Protein AF-A0A2T1KT74-F1 (afdb_monomer_lite)

pLDDT: mean 81.28, std 14.06, range [39.91, 96.44]

Structure (mmCIF, N/CA/C/O backbone):
data_AF-A0A2T1KT74-F1
#
_entry.id   AF-A0A2T1KT74-F1
#
loop_
_atom_site.group_PDB
_atom_site.id
_atom_site.type_symbol
_atom_site.label_atom_id
_atom_site.label_alt_id
_atom_site.label_comp_id
_atom_site.label_asym_id
_atom_site.label_entity_id
_atom_site.label_seq_id
_atom_site.pdbx_PDB_ins_code
_atom_site.Cartn_x
_atom_site.Cartn_y
_atom_site.Cartn_z
_atom_site.occupancy
_atom_site.B_iso_or_equiv
_atom_site.auth_seq_id
_atom_site.auth_comp_id
_atom_site.auth_asym_id
_atom_site.auth_atom_id
_atom_site.pdbx_PDB_model_num
ATOM 1 N N . MET A 1 1 ? -2.977 2.319 3.341 1.00 72.25 1 MET A N 1
ATOM 2 C CA . MET A 1 1 ? -2.800 3.580 4.103 1.00 72.25 1 MET A CA 1
ATOM 3 C C . MET A 1 1 ? -2.297 3.377 5.532 1.00 72.25 1 MET A C 1
ATOM 5 O O . MET A 1 1 ? -1.419 4.128 5.933 1.00 72.25 1 MET A O 1
ATOM 9 N N . ALA A 1 2 ? -2.767 2.374 6.285 1.00 82.38 2 ALA A N 1
ATOM 10 C CA . ALA A 1 2 ? -2.319 2.137 7.669 1.00 82.38 2 ALA A CA 1
ATOM 11 C C . ALA A 1 2 ? -0.784 2.046 7.821 1.00 82.38 2 ALA A C 1
ATOM 13 O O . ALA A 1 2 ? -0.208 2.765 8.628 1.00 82.38 2 ALA A O 1
ATOM 14 N N . MET A 1 3 ? -0.119 1.266 6.961 1.00 86.38 3 MET A N 1
ATOM 15 C CA . MET A 1 3 ? 1.347 1.143 6.896 1.00 86.38 3 MET A CA 1
ATOM 16 C C . MET A 1 3 ? 2.082 2.495 6.884 1.00 86.38 3 MET A C 1
ATOM 18 O O . MET A 1 3 ? 3.030 2.714 7.633 1.00 86.38 3 MET A O 1
ATOM 22 N N . TYR A 1 4 ? 1.618 3.426 6.045 1.00 87.19 4 TYR A N 1
ATOM 23 C CA . TYR A 1 4 ? 2.212 4.754 5.914 1.00 87.19 4 TYR A CA 1
ATOM 24 C C . TYR A 1 4 ? 2.067 5.565 7.207 1.00 87.19 4 TYR A C 1
ATOM 26 O O . TYR A 1 4 ? 3.032 6.174 7.665 1.00 87.19 4 TYR A O 1
ATOM 34 N N . LEU A 1 5 ? 0.883 5.534 7.827 1.00 86.56 5 LEU A N 1
ATOM 35 C CA . LEU A 1 5 ? 0.634 6.220 9.097 1.00 86.56 5 LEU A CA 1
ATOM 36 C C . LEU A 1 5 ? 1.490 5.645 10.228 1.00 86.56 5 LEU A C 1
ATOM 38 O O . LEU A 1 5 ? 2.047 6.414 11.007 1.00 86.56 5 LEU A O 1
ATOM 42 N N . ILE A 1 6 ? 1.669 4.321 10.276 1.00 87.88 6 ILE A N 1
ATOM 43 C CA . ILE A 1 6 ? 2.556 3.670 11.248 1.00 87.88 6 ILE A CA 1
ATOM 44 C C . ILE A 1 6 ? 3.985 4.206 11.099 1.00 87.88 6 ILE A C 1
ATOM 46 O O . ILE A 1 6 ? 4.605 4.597 12.084 1.00 87.88 6 ILE A O 1
ATOM 50 N N . PHE A 1 7 ? 4.497 4.299 9.871 1.00 87.19 7 PHE A N 1
ATOM 51 C CA . PHE A 1 7 ? 5.838 4.833 9.625 1.00 87.19 7 PHE A CA 1
ATOM 52 C C . PHE A 1 7 ? 5.983 6.329 9.904 1.00 87.19 7 PHE A C 1
ATOM 54 O O . PHE A 1 7 ? 7.079 6.762 10.271 1.00 87.19 7 PHE A O 1
ATOM 61 N N . ARG A 1 8 ? 4.903 7.104 9.751 1.00 84.31 8 ARG A N 1
ATOM 62 C CA . ARG A 1 8 ? 4.886 8.541 10.050 1.00 84.31 8 ARG A CA 1
ATOM 63 C C . ARG A 1 8 ? 4.852 8.822 11.555 1.00 84.31 8 ARG A C 1
ATOM 65 O O . ARG A 1 8 ? 5.471 9.783 11.992 1.00 84.31 8 ARG A O 1
ATOM 72 N N . ILE A 1 9 ? 4.116 8.019 12.323 1.00 85.38 9 ILE A N 1
ATOM 73 C CA . ILE A 1 9 ? 3.843 8.280 13.745 1.00 85.38 9 ILE A CA 1
ATOM 74 C C . ILE A 1 9 ? 4.878 7.606 14.654 1.00 85.38 9 ILE A C 1
ATOM 76 O O . ILE A 1 9 ? 5.236 8.173 15.683 1.00 85.38 9 ILE A O 1
ATOM 80 N N . PHE A 1 10 ? 5.381 6.422 14.285 1.00 85.81 10 PHE A N 1
ATOM 81 C CA . PHE A 1 10 ? 6.263 5.641 15.154 1.00 85.81 10 PHE A CA 1
ATOM 82 C C . PHE A 1 10 ? 7.749 5.707 14.747 1.00 85.81 10 PHE A C 1
ATOM 84 O O . PHE A 1 10 ? 8.086 5.563 13.558 1.00 85.81 10 PHE A O 1
ATOM 91 N N . PRO A 1 11 ? 8.660 5.858 15.734 1.00 85.69 11 PRO A N 1
ATOM 92 C CA . PRO A 1 11 ? 10.104 5.835 15.516 1.00 85.69 11 PRO A CA 1
ATOM 93 C C . PRO A 1 11 ? 10.583 4.446 15.082 1.00 85.69 11 PRO A C 1
ATOM 95 O O . PRO A 1 11 ? 9.903 3.438 15.288 1.00 85.69 11 PRO A O 1
ATOM 98 N N . ILE A 1 12 ? 11.763 4.386 14.456 1.00 85.81 12 ILE A N 1
ATOM 99 C CA . ILE A 1 12 ? 12.212 3.197 13.718 1.00 85.81 12 ILE A CA 1
ATOM 100 C C . ILE A 1 12 ? 12.329 1.933 14.573 1.00 85.81 12 ILE A C 1
ATOM 102 O O . ILE A 1 12 ? 11.918 0.860 14.134 1.00 85.81 12 ILE A O 1
ATOM 106 N N . ASN A 1 13 ? 12.767 2.091 15.819 1.00 89.31 13 ASN A N 1
ATOM 107 C CA . ASN A 1 13 ? 12.877 1.036 16.823 1.00 89.31 13 ASN A CA 1
ATOM 108 C C . ASN A 1 13 ? 11.528 0.398 17.208 1.00 89.31 13 ASN A C 1
ATOM 110 O O . ASN A 1 13 ? 11.500 -0.741 17.662 1.00 89.31 13 ASN A O 1
ATOM 114 N N . GLN A 1 14 ? 10.401 1.089 17.007 1.00 89.31 14 GLN A N 1
ATOM 115 C CA . GLN A 1 14 ? 9.069 0.584 17.363 1.00 89.31 14 GLN A CA 1
ATOM 116 C C . GLN A 1 14 ? 8.249 0.107 16.162 1.00 89.31 14 GLN A C 1
ATOM 118 O O . GLN A 1 14 ? 7.225 -0.558 16.343 1.00 89.31 14 GLN A O 1
ATOM 123 N N . ARG A 1 15 ? 8.694 0.398 14.934 1.00 90.38 15 ARG A N 1
ATOM 124 C CA . ARG A 1 15 ? 7.968 0.042 13.705 1.00 90.38 15 ARG A CA 1
ATOM 125 C C . ARG A 1 15 ? 7.744 -1.458 13.581 1.00 90.38 15 ARG A C 1
ATOM 127 O O . ARG A 1 15 ? 6.634 -1.855 13.256 1.00 90.38 15 ARG A O 1
ATOM 134 N N . GLY A 1 16 ? 8.750 -2.280 13.891 1.00 89.19 16 GLY A N 1
ATOM 135 C CA . GLY A 1 16 ? 8.631 -3.742 13.824 1.00 89.19 16 GLY A CA 1
ATOM 136 C C . GLY A 1 16 ? 7.507 -4.280 14.712 1.00 89.19 16 GLY A C 1
ATOM 137 O O . GLY A 1 16 ? 6.674 -5.055 14.253 1.00 89.19 16 GLY A O 1
ATOM 138 N N . ARG A 1 17 ? 7.406 -3.782 15.951 1.00 92.06 17 ARG A N 1
ATOM 139 C CA . ARG A 1 17 ? 6.335 -4.159 16.886 1.00 92.06 17 ARG A CA 1
ATOM 140 C C . ARG A 1 17 ? 4.953 -3.729 16.387 1.00 92.06 17 ARG A C 1
ATOM 142 O O . ARG A 1 17 ? 4.019 -4.521 16.419 1.00 92.06 17 ARG A O 1
ATOM 149 N N . MET A 1 18 ? 4.826 -2.496 15.894 1.00 92.06 18 MET A N 1
ATOM 150 C CA . MET A 1 18 ? 3.547 -1.979 15.385 1.00 92.06 18 MET A CA 1
ATO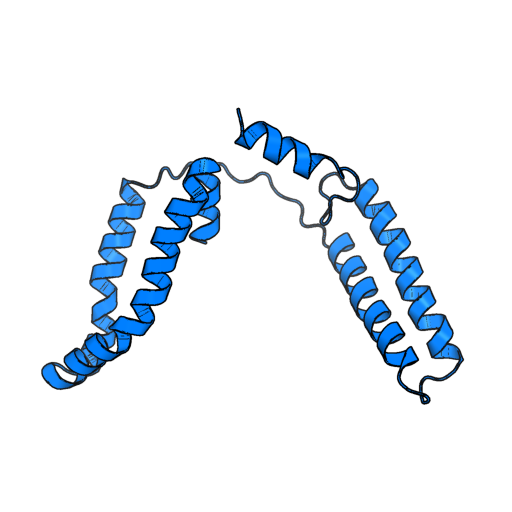M 151 C C . MET A 1 18 ? 3.100 -2.693 14.106 1.00 92.06 18 MET A C 1
ATOM 153 O O . MET A 1 18 ? 1.917 -2.979 13.935 1.00 92.06 18 MET A O 1
ATOM 157 N N . LEU A 1 19 ? 4.048 -3.033 13.232 1.00 92.69 19 LEU A N 1
ATOM 158 C CA . LEU A 1 19 ? 3.800 -3.869 12.061 1.00 92.69 19 LEU A CA 1
ATOM 159 C C . LEU A 1 19 ? 3.412 -5.293 12.448 1.00 92.69 19 LEU A C 1
ATOM 161 O O . LEU A 1 19 ? 2.554 -5.867 11.790 1.00 92.69 19 LEU A O 1
ATOM 165 N N . GLY A 1 20 ? 3.986 -5.833 13.525 1.00 92.62 20 GLY A N 1
ATOM 166 C CA . GLY A 1 20 ? 3.577 -7.110 14.104 1.00 92.62 20 GLY A CA 1
ATOM 167 C C . GLY A 1 20 ? 2.110 -7.100 14.534 1.00 92.62 20 GLY A C 1
ATOM 168 O O . GLY A 1 20 ? 1.347 -7.960 14.106 1.00 92.62 20 GLY A O 1
ATOM 169 N N . TYR A 1 21 ? 1.680 -6.086 15.293 1.00 93.12 21 TYR A N 1
ATOM 170 C CA . TYR A 1 21 ? 0.270 -5.944 15.683 1.00 93.12 21 TYR A CA 1
ATOM 171 C C . TYR A 1 21 ? -0.664 -5.749 14.485 1.00 93.12 21 TYR A C 1
ATOM 173 O O . TYR A 1 21 ? -1.730 -6.358 14.424 1.00 93.12 21 TYR A O 1
ATOM 181 N N . TYR A 1 22 ? -0.255 -4.938 13.508 1.00 92.69 22 TYR A N 1
ATOM 182 C CA . TYR A 1 22 ? -1.013 -4.762 12.271 1.00 92.69 22 TYR A CA 1
ATOM 183 C C . TYR A 1 22 ? -1.141 -6.080 11.492 1.00 92.69 22 TYR A C 1
ATOM 185 O O . TYR A 1 22 ? -2.240 -6.467 11.099 1.00 92.69 22 TYR A O 1
ATOM 193 N N . GLY A 1 23 ? -0.028 -6.794 11.308 1.00 92.62 23 GLY A N 1
ATOM 194 C CA . GLY A 1 23 ? 0.026 -8.068 10.595 1.00 92.62 23 GLY A CA 1
ATOM 195 C C . GLY A 1 23 ? -0.799 -9.157 11.275 1.00 92.62 23 GLY A C 1
ATOM 196 O O . GLY A 1 23 ? -1.495 -9.903 10.593 1.00 92.62 23 GLY A O 1
ATOM 197 N N . PHE A 1 24 ? -0.804 -9.196 12.608 1.00 94.75 24 PHE A N 1
ATOM 198 C CA . PHE A 1 24 ? -1.648 -10.107 13.378 1.00 94.75 24 PHE A CA 1
ATOM 199 C C . PHE A 1 24 ? -3.134 -9.943 13.031 1.00 94.75 24 PHE A C 1
ATOM 201 O O . PHE A 1 24 ? -3.809 -10.927 12.739 1.00 94.75 24 PHE A O 1
ATOM 208 N N . GLY A 1 25 ? -3.631 -8.703 1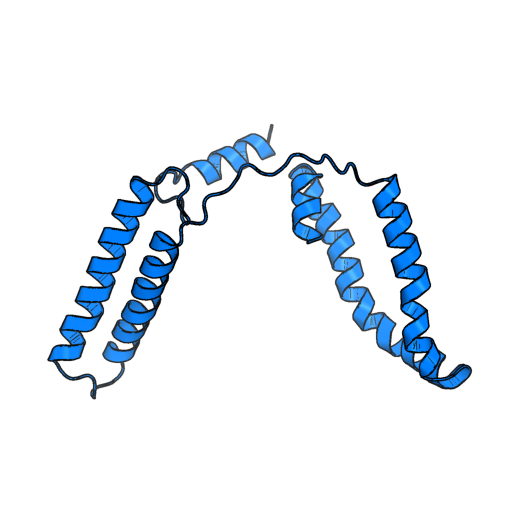2.962 1.00 91.06 25 GLY A N 1
ATOM 209 C CA . GLY A 1 25 ? -5.009 -8.431 12.542 1.00 91.06 25 GLY A CA 1
ATOM 210 C C . GLY A 1 25 ? -5.296 -8.854 11.096 1.00 91.06 25 GLY A C 1
ATOM 211 O O . GLY A 1 25 ? -6.352 -9.420 10.819 1.00 91.06 25 GLY A O 1
ATOM 212 N N . VAL A 1 26 ? -4.342 -8.635 10.184 1.00 93.44 26 VAL A N 1
ATOM 213 C CA . VAL A 1 26 ? -4.466 -9.021 8.765 1.00 93.44 26 VAL A CA 1
ATOM 214 C C . VAL A 1 26 ? -4.583 -10.535 8.593 1.00 93.44 26 VAL A C 1
ATOM 216 O O . VAL A 1 26 ? -5.325 -10.983 7.725 1.00 93.44 26 VAL A O 1
ATOM 219 N N . VAL A 1 27 ? -3.882 -11.318 9.415 1.00 95.38 27 VAL A N 1
ATOM 220 C CA . VAL A 1 27 ? -3.929 -12.788 9.362 1.00 95.38 27 VAL A CA 1
ATOM 221 C C . VAL A 1 27 ? -5.152 -13.342 10.093 1.00 95.38 27 VAL A C 1
ATOM 223 O O . VAL A 1 27 ? -5.780 -14.284 9.614 1.00 95.38 27 VAL A O 1
ATOM 226 N N . LEU A 1 28 ? -5.534 -12.750 11.226 1.00 94.31 28 LEU A N 1
ATOM 227 C CA . LEU A 1 28 ? -6.710 -13.189 11.977 1.00 94.31 28 LEU A CA 1
ATOM 228 C C . LEU A 1 28 ? -8.021 -12.969 11.224 1.00 94.31 28 LEU A C 1
ATOM 230 O O . LEU A 1 28 ? -8.928 -13.789 11.342 1.00 94.31 28 LEU A O 1
ATOM 234 N N . ALA A 1 29 ? -8.138 -11.877 10.468 1.00 91.06 29 ALA A N 1
ATOM 235 C CA . ALA A 1 29 ? -9.365 -11.544 9.752 1.00 91.06 29 ALA A CA 1
ATOM 236 C C . ALA A 1 29 ? -9.866 -12.683 8.833 1.00 91.06 29 ALA A C 1
ATOM 238 O O . ALA A 1 29 ? -11.012 -13.100 9.003 1.00 91.06 29 ALA A O 1
ATOM 239 N N . PRO A 1 30 ? -9.059 -13.247 7.911 1.00 93.81 30 PRO A N 1
ATOM 240 C CA . PRO A 1 30 ? -9.481 -14.385 7.097 1.00 93.81 30 PRO A CA 1
ATOM 241 C C . PRO A 1 30 ? -9.578 -15.699 7.882 1.00 93.81 30 PRO A C 1
ATOM 243 O O . PRO A 1 30 ? -10.338 -16.570 7.475 1.00 93.81 30 PRO A O 1
ATOM 246 N N . ALA A 1 31 ? -8.860 -15.857 9.000 1.00 95.19 31 ALA A N 1
ATOM 247 C CA . ALA A 1 31 ? -8.965 -17.057 9.833 1.00 95.19 31 ALA A CA 1
ATOM 248 C C . ALA A 1 31 ? -10.315 -17.134 10.570 1.00 95.19 31 ALA A C 1
ATOM 250 O O . ALA A 1 31 ? -10.947 -18.186 10.614 1.00 95.19 31 ALA A O 1
ATOM 251 N N . LEU A 1 32 ? -10.773 -16.011 11.131 1.00 93.31 32 LEU A N 1
ATOM 252 C CA . LEU A 1 32 ? -12.025 -15.931 11.891 1.00 93.31 32 LEU A CA 1
ATOM 253 C C . LEU A 1 32 ? -13.238 -15.597 11.017 1.00 93.31 32 LEU A C 1
ATOM 255 O O . LEU A 1 32 ? -14.366 -15.916 11.390 1.00 93.31 32 LEU A O 1
ATOM 259 N N . GLY A 1 33 ? -13.021 -14.973 9.857 1.00 91.44 33 GLY A N 1
ATOM 260 C CA . GLY A 1 33 ? -14.074 -14.532 8.943 1.00 91.44 33 GLY A CA 1
ATOM 261 C C . GLY A 1 33 ? -15.087 -15.627 8.585 1.00 91.44 33 GLY A C 1
ATOM 262 O O . GLY A 1 33 ? -16.278 -15.397 8.784 1.00 91.44 33 GLY A O 1
ATOM 263 N N . PRO A 1 34 ? -14.662 -16.819 8.120 1.00 93.88 34 PRO A N 1
ATOM 264 C CA . PRO A 1 34 ? -15.575 -17.912 7.785 1.00 93.88 34 PRO A CA 1
ATOM 265 C C . PRO A 1 34 ? -16.329 -18.470 8.992 1.00 93.88 34 PRO A C 1
ATOM 267 O O . PRO A 1 34 ? -17.510 -18.771 8.876 1.00 93.88 34 PRO A O 1
ATOM 270 N N . VAL A 1 35 ? -15.676 -18.572 10.154 1.00 93.81 35 VAL A N 1
ATOM 271 C CA . VAL A 1 35 ? -16.309 -19.084 11.382 1.00 93.81 35 VAL A CA 1
ATOM 272 C C . VAL A 1 35 ? -17.431 -18.148 11.821 1.00 93.81 35 VAL A C 1
ATOM 274 O O . VAL A 1 35 ? -18.559 -18.579 12.041 1.00 93.81 35 VAL A O 1
ATOM 277 N N . ILE A 1 36 ? -17.138 -16.849 11.889 1.00 91.69 36 ILE A N 1
ATOM 278 C CA . ILE A 1 36 ? -18.113 -15.823 12.262 1.00 91.69 36 ILE A CA 1
ATOM 279 C C . ILE A 1 36 ? -19.213 -15.738 11.192 1.00 91.69 36 ILE A C 1
ATOM 281 O O . ILE A 1 36 ? -20.394 -15.794 11.517 1.00 91.69 36 ILE A O 1
ATOM 285 N N . GLY A 1 37 ? -18.845 -15.666 9.911 1.00 91.19 37 GLY A N 1
ATOM 286 C CA . GLY A 1 37 ? -19.791 -15.574 8.798 1.00 91.19 37 GLY A CA 1
ATOM 287 C C . GLY A 1 37 ? -20.724 -16.782 8.682 1.00 91.19 37 GLY A C 1
ATOM 288 O O . GLY A 1 37 ? -21.914 -16.596 8.426 1.00 91.19 37 GLY A O 1
ATOM 289 N N . GLY A 1 38 ? -20.210 -17.991 8.921 1.00 92.06 38 GLY A N 1
ATOM 290 C CA . GLY A 1 38 ? -20.992 -19.227 8.958 1.00 92.06 38 GLY A CA 1
ATOM 291 C C . GLY A 1 38 ? -22.025 -19.198 10.079 1.00 92.06 38 GLY A C 1
ATOM 292 O O . GLY A 1 38 ? -23.218 -19.262 9.806 1.00 92.06 38 GLY A O 1
ATOM 293 N N . VAL A 1 39 ? -21.588 -18.943 11.318 1.00 93.81 39 VAL A N 1
ATOM 294 C CA . VAL A 1 39 ? -22.489 -18.847 12.483 1.00 93.81 39 VAL A CA 1
ATOM 295 C C . VAL A 1 39 ? -23.571 -17.777 12.287 1.00 93.81 39 VAL A C 1
ATOM 297 O O . VAL A 1 39 ? -24.734 -18.010 12.603 1.00 93.81 39 VAL A O 1
ATOM 300 N N . LEU A 1 40 ? -23.221 -16.606 11.744 1.00 92.56 40 LEU A N 1
ATOM 301 C CA . LEU A 1 40 ? -24.191 -15.539 11.468 1.00 92.56 40 LEU A CA 1
ATOM 302 C C . LEU A 1 40 ? -25.208 -15.919 10.384 1.00 92.56 40 LEU A C 1
ATOM 304 O O . LEU A 1 40 ? -26.378 -15.538 10.479 1.00 92.56 40 LEU A O 1
ATOM 308 N N . THR A 1 41 ? -24.773 -16.654 9.361 1.00 93.12 41 THR A N 1
ATOM 309 C CA . THR A 1 41 ? -25.654 -17.104 8.278 1.00 93.12 41 THR A CA 1
ATOM 310 C C . THR A 1 41 ? -26.601 -18.203 8.756 1.00 93.12 41 THR A C 1
ATOM 312 O O . THR A 1 41 ? -27.782 -18.146 8.417 1.00 93.12 41 THR A O 1
ATOM 315 N N . ASP A 1 42 ? -26.109 -19.123 9.591 1.00 92.44 42 ASP A N 1
ATOM 316 C CA . ASP A 1 42 ? -26.871 -20.257 10.121 1.00 92.44 42 ASP A CA 1
ATOM 317 C C . ASP A 1 42 ? -27.869 -19.845 11.216 1.00 92.44 42 ASP A C 1
ATOM 319 O O . ASP A 1 42 ? -28.992 -20.343 11.247 1.00 92.44 42 ASP A O 1
ATOM 323 N N . ALA A 1 43 ? -27.486 -18.930 12.118 1.00 92.44 43 ALA A N 1
ATOM 324 C CA . ALA A 1 43 ? -28.305 -18.571 13.280 1.00 92.44 43 ALA A CA 1
ATOM 325 C C . ALA A 1 43 ? -29.277 -17.405 13.041 1.00 92.44 43 ALA A C 1
ATOM 327 O O . ALA A 1 43 ? -30.339 -17.359 13.659 1.00 92.44 43 ALA A O 1
ATOM 328 N N . LEU A 1 44 ? -28.906 -16.426 12.208 1.00 86.75 44 LEU A N 1
ATOM 329 C CA . LEU A 1 44 ? -29.654 -15.170 12.065 1.00 86.75 44 LEU A CA 1
ATOM 330 C C . LEU A 1 44 ? -30.187 -14.983 10.645 1.00 86.75 44 LEU A C 1
ATOM 332 O O . LEU A 1 44 ? -31.393 -14.866 10.456 1.00 86.75 44 LEU A O 1
ATOM 336 N N . SER A 1 45 ? -29.284 -14.876 9.666 1.00 89.38 45 SER A N 1
ATOM 337 C CA . SER A 1 45 ? -29.533 -14.765 8.218 1.00 89.38 45 SER A CA 1
ATOM 338 C C . SER A 1 45 ? -28.264 -14.227 7.551 1.00 89.38 45 SER A C 1
ATOM 340 O O . SER A 1 45 ? -27.541 -13.417 8.138 1.00 89.38 45 SER A O 1
ATOM 342 N N . TRP A 1 46 ? -28.050 -14.551 6.273 1.00 91.62 46 TRP A N 1
ATOM 343 C CA . TRP A 1 46 ? -26.957 -14.011 5.451 1.00 91.62 46 TRP A CA 1
ATOM 344 C C . TRP A 1 46 ? -26.842 -12.473 5.490 1.00 91.62 46 TRP A C 1
ATOM 346 O O . TRP A 1 46 ? -25.747 -11.927 5.363 1.00 91.62 46 TRP A O 1
ATOM 356 N N . ARG A 1 47 ? -27.954 -11.748 5.705 1.00 93.31 47 ARG A N 1
ATOM 357 C CA . ARG A 1 47 ? -27.966 -10.275 5.788 1.00 93.31 47 ARG A CA 1
ATOM 358 C C . ARG A 1 47 ? -27.091 -9.738 6.924 1.00 93.31 47 ARG A C 1
ATOM 360 O O . ARG A 1 47 ? -26.490 -8.676 6.780 1.00 93.31 47 ARG A O 1
ATOM 367 N N . TYR A 1 48 ? -26.980 -10.466 8.034 1.00 91.19 48 TYR A N 1
ATOM 368 C CA . TYR A 1 48 ? -26.215 -10.018 9.199 1.00 91.19 48 TYR A CA 1
ATOM 369 C C . TYR A 1 48 ? -24.702 -10.058 8.993 1.00 91.19 48 TYR A C 1
ATOM 371 O O . TYR A 1 48 ? -23.982 -9.329 9.676 1.00 91.19 48 TYR A O 1
ATOM 379 N N . VAL A 1 49 ? -24.216 -10.796 7.992 1.00 90.94 49 VAL A N 1
ATOM 380 C CA . VAL A 1 49 ? -22.803 -10.773 7.589 1.00 90.94 49 VAL A CA 1
ATOM 381 C C . VAL A 1 49 ? -22.378 -9.368 7.140 1.00 90.94 49 VAL A C 1
ATOM 383 O O . VAL A 1 49 ? -21.247 -8.962 7.389 1.00 90.94 49 VAL A O 1
ATOM 386 N N . PHE A 1 50 ? -23.291 -8.580 6.561 1.00 90.88 50 PHE A N 1
ATOM 387 C CA . PHE A 1 50 ? -23.024 -7.189 6.178 1.00 90.88 50 PHE A CA 1
ATOM 388 C C . PHE A 1 50 ? -23.056 -6.222 7.362 1.00 90.88 50 PHE A C 1
ATOM 390 O O . PHE A 1 50 ? -22.355 -5.211 7.347 1.00 90.88 50 PHE A O 1
ATOM 397 N N . TYR A 1 51 ? -23.842 -6.527 8.397 1.00 92.38 51 TYR A N 1
ATOM 398 C CA . TYR A 1 51 ? -23.906 -5.709 9.606 1.00 92.38 51 TYR A CA 1
ATOM 399 C C . TYR A 1 51 ? -22.757 -6.000 10.574 1.00 92.38 51 TYR A C 1
ATOM 401 O O . TYR A 1 51 ? -22.373 -5.107 11.321 1.00 92.38 51 TYR A O 1
ATOM 409 N N . ALA A 1 52 ? -22.165 -7.197 10.546 1.00 89.81 52 ALA A N 1
ATOM 410 C CA . ALA A 1 52 ? -21.112 -7.598 11.481 1.00 89.81 52 ALA A CA 1
ATOM 411 C C . ALA A 1 52 ? -19.860 -6.680 11.481 1.00 89.81 52 ALA A C 1
ATOM 413 O O . ALA A 1 52 ? -19.374 -6.349 12.565 1.00 89.81 52 ALA A O 1
ATOM 414 N N . PRO A 1 53 ? -19.346 -6.185 10.335 1.00 92.38 53 PRO A N 1
ATOM 415 C CA . PRO A 1 53 ? -18.216 -5.252 10.323 1.00 92.38 53 PRO A CA 1
ATOM 416 C C . PRO A 1 53 ? -18.574 -3.829 10.769 1.00 92.38 53 PRO A C 1
ATOM 418 O O . PRO A 1 53 ? -17.692 -3.081 11.192 1.00 92.38 53 PRO A O 1
ATOM 421 N N . VAL A 1 54 ? -19.841 -3.418 10.662 1.00 95.12 54 VAL A N 1
ATOM 422 C CA . VAL A 1 54 ? -20.285 -2.040 10.940 1.00 95.12 54 VAL A CA 1
ATOM 423 C C . VAL A 1 54 ? -19.922 -1.570 12.357 1.00 95.12 54 VAL A C 1
ATOM 425 O O . VAL A 1 54 ? -19.266 -0.535 12.465 1.00 95.12 54 VAL A O 1
ATOM 428 N N . PRO A 1 55 ? -20.251 -2.286 13.451 1.00 94.12 55 PRO A N 1
ATOM 429 C CA . PRO A 1 55 ? -19.894 -1.833 14.796 1.00 94.12 55 PRO A CA 1
ATOM 430 C C . PRO A 1 55 ? -18.376 -1.803 15.019 1.00 94.12 55 PRO A C 1
ATOM 432 O O . PRO A 1 55 ? -17.866 -0.885 15.661 1.00 94.12 55 PRO A O 1
ATOM 435 N N . VAL A 1 56 ? -17.636 -2.759 14.447 1.00 91.94 56 VAL A N 1
ATOM 436 C CA . VAL A 1 56 ? -16.171 -2.838 14.577 1.00 91.94 56 VAL A CA 1
ATOM 437 C C . VAL A 1 56 ? -15.500 -1.661 13.870 1.00 91.94 56 VAL A C 1
ATOM 439 O O . VAL A 1 56 ? -14.630 -0.998 14.435 1.00 91.94 56 VAL A O 1
ATOM 442 N N . THR A 1 57 ? -15.923 -1.368 12.640 1.00 93.31 57 THR A N 1
ATOM 443 C CA . THR A 1 57 ? -15.387 -0.252 11.852 1.00 93.31 57 THR A CA 1
ATOM 444 C C . THR A 1 57 ? -15.793 1.102 12.428 1.00 93.31 57 THR A C 1
ATOM 446 O O . THR A 1 57 ? -14.958 2.004 12.477 1.00 93.31 57 THR A O 1
ATOM 449 N N . ALA A 1 58 ? -17.020 1.241 12.939 1.00 96.44 58 ALA A N 1
ATOM 450 C CA . ALA A 1 58 ? -17.470 2.448 13.626 1.00 96.44 58 ALA A CA 1
ATOM 451 C C . ALA A 1 58 ? -16.637 2.728 14.886 1.00 96.44 58 ALA A C 1
ATOM 453 O O . ALA A 1 58 ? -16.139 3.842 15.060 1.00 96.44 58 ALA A O 1
ATOM 454 N N . LEU A 1 59 ? -16.406 1.713 15.727 1.00 95.56 59 LEU A N 1
ATOM 455 C CA . LEU A 1 59 ? -15.544 1.844 16.902 1.00 95.56 59 LEU A CA 1
ATOM 456 C C . LEU A 1 59 ? -14.113 2.230 16.503 1.00 95.56 59 LEU A C 1
ATOM 458 O O . LEU A 1 59 ? -13.542 3.158 17.076 1.00 95.56 59 LEU A O 1
ATOM 462 N N . ALA A 1 60 ? -13.548 1.571 15.488 1.00 91.62 60 ALA A N 1
ATOM 463 C CA . ALA A 1 60 ? -12.220 1.898 14.977 1.00 91.62 60 ALA A CA 1
ATOM 464 C C . ALA A 1 60 ? -12.134 3.346 14.462 1.00 91.62 60 ALA A C 1
ATOM 466 O O . ALA A 1 60 ? -11.139 4.023 14.714 1.00 91.62 60 ALA A O 1
ATOM 467 N N . ALA A 1 61 ? -13.175 3.844 13.790 1.00 92.69 61 ALA A N 1
ATOM 468 C CA . ALA A 1 61 ? -13.244 5.221 13.310 1.00 92.69 61 ALA A CA 1
ATOM 469 C C . ALA A 1 61 ? -13.302 6.235 14.463 1.00 92.69 61 ALA A C 1
ATOM 471 O O . ALA A 1 61 ? -12.587 7.236 14.429 1.00 92.69 61 ALA A O 1
ATOM 472 N N . VAL A 1 62 ? -14.088 5.961 15.510 1.00 95.44 62 VAL A N 1
ATOM 473 C CA . VAL A 1 62 ? -14.158 6.805 16.716 1.00 95.44 62 VAL A CA 1
ATOM 474 C C . VAL A 1 62 ? -12.809 6.843 17.434 1.00 95.44 62 VAL A C 1
ATOM 476 O O . VAL A 1 62 ? -12.313 7.920 17.773 1.00 95.44 62 VAL A O 1
ATOM 479 N N . LEU A 1 63 ? -12.177 5.682 17.625 1.00 92.69 63 LEU A N 1
ATOM 480 C CA . LEU A 1 63 ? -10.852 5.590 18.236 1.00 92.69 63 LEU A CA 1
ATOM 481 C C . LEU A 1 63 ? -9.803 6.322 17.392 1.00 92.69 63 LEU A C 1
ATOM 483 O O . LEU A 1 63 ? -9.012 7.091 17.934 1.00 92.69 63 LEU A O 1
ATOM 487 N N . ALA A 1 64 ? -9.823 6.153 16.070 1.00 89.75 64 ALA A N 1
ATOM 488 C CA . ALA A 1 64 ? -8.933 6.882 15.176 1.00 89.75 64 ALA A CA 1
ATOM 489 C C . ALA A 1 64 ? -9.153 8.399 15.279 1.00 89.75 64 ALA A C 1
ATOM 491 O O . ALA A 1 64 ? -8.186 9.140 15.416 1.00 89.75 64 ALA A O 1
ATOM 492 N N . GLY A 1 65 ? -10.402 8.869 15.291 1.00 89.19 65 GLY A N 1
ATOM 493 C CA . GLY A 1 65 ? -10.717 10.292 15.434 1.00 89.19 65 GLY A CA 1
ATOM 494 C C . GLY A 1 65 ? -10.256 10.897 16.763 1.00 89.19 65 GLY A C 1
ATOM 495 O O . GLY A 1 65 ? -9.900 12.071 16.805 1.00 89.19 65 GLY A O 1
ATOM 496 N N . ARG A 1 66 ? -10.229 10.107 17.845 1.00 90.38 66 ARG A N 1
ATOM 497 C CA . ARG A 1 66 ? -9.852 10.587 19.184 1.00 90.38 66 ARG A CA 1
ATOM 498 C C . ARG A 1 66 ? -8.362 10.465 19.494 1.00 90.38 66 ARG A C 1
ATOM 500 O O . ARG A 1 66 ? -7.823 11.324 20.184 1.00 90.38 66 ARG A O 1
ATOM 507 N N . PHE A 1 67 ? -7.710 9.404 19.023 1.00 87.62 67 PHE A N 1
ATOM 508 C CA . PHE A 1 67 ? -6.330 9.076 19.396 1.00 87.62 67 PHE A CA 1
ATOM 509 C C . PHE A 1 67 ? -5.304 9.365 18.306 1.00 87.62 67 PHE A C 1
ATOM 511 O O . PHE A 1 67 ? -4.118 9.463 18.617 1.00 87.62 67 PHE A O 1
ATOM 518 N N . LEU A 1 68 ? -5.709 9.483 17.039 1.00 84.94 68 LEU A N 1
ATOM 519 C CA . LEU A 1 68 ? -4.760 9.736 15.964 1.00 84.94 68 LEU A CA 1
ATOM 520 C C . LEU A 1 68 ? -4.400 11.231 15.944 1.00 84.94 68 LEU A C 1
ATOM 522 O O . LEU A 1 68 ? -5.277 12.062 15.699 1.00 84.94 68 LEU A O 1
ATOM 526 N N . PRO A 1 69 ? -3.124 11.612 16.148 1.00 76.31 69 PRO A N 1
ATOM 527 C CA . PRO A 1 69 ? -2.699 13.000 16.032 1.00 76.31 69 PRO A CA 1
ATOM 528 C C . PRO A 1 69 ? -2.641 13.378 14.547 1.00 76.31 69 PRO A C 1
ATOM 530 O O . PRO A 1 69 ? -1.589 13.329 13.903 1.00 76.31 69 PRO A O 1
ATOM 533 N N . VAL A 1 70 ? -3.791 13.720 13.963 1.00 67.62 70 VAL A N 1
ATOM 534 C CA . VAL A 1 70 ? -3.883 14.171 12.571 1.00 67.62 70 VAL A CA 1
ATOM 535 C C . VAL A 1 70 ? -3.351 15.599 12.492 1.00 67.62 70 VAL A C 1
ATOM 537 O O . VAL A 1 70 ? -4.094 16.573 12.533 1.00 67.62 70 VAL A O 1
ATOM 540 N N . LYS A 1 71 ? -2.029 15.744 12.376 1.00 66.94 71 LYS A N 1
ATOM 541 C CA . LYS A 1 71 ? -1.444 17.009 11.929 1.00 66.94 71 LYS A CA 1
ATOM 542 C C . LYS A 1 71 ? -1.736 17.165 10.442 1.00 66.94 71 LYS A C 1
ATOM 544 O O . LYS A 1 71 ? -1.141 16.452 9.623 1.00 66.94 71 LYS A O 1
ATOM 549 N N . THR A 1 72 ? -2.622 18.104 10.114 1.00 59.91 72 THR A N 1
ATOM 550 C CA . THR A 1 72 ? -2.938 18.580 8.757 1.00 59.91 72 THR A CA 1
ATOM 551 C C . THR A 1 72 ? -1.778 19.392 8.181 1.00 59.91 72 THR A C 1
ATOM 553 O O . THR A 1 72 ? -1.935 20.511 7.704 1.00 59.91 72 THR A O 1
ATOM 556 N N . GLU A 1 73 ? -0.569 18.848 8.233 1.00 63.25 73 GLU A N 1
ATOM 557 C CA . GLU A 1 73 ? 0.507 19.362 7.405 1.00 63.25 73 GLU A CA 1
ATOM 558 C C . GLU A 1 73 ? 0.157 18.947 5.982 1.00 63.25 73 GLU A C 1
ATOM 560 O O . GLU A 1 73 ? 0.187 17.760 5.648 1.00 63.25 73 GLU A O 1
ATOM 565 N N . ARG A 1 74 ? -0.250 19.917 5.154 1.00 59.56 74 ARG A N 1
ATOM 566 C CA . ARG A 1 74 ? -0.340 19.688 3.713 1.00 59.56 74 ARG A CA 1
ATOM 567 C C . ARG A 1 74 ? 1.036 19.183 3.292 1.00 59.56 74 ARG A C 1
ATOM 569 O O . ARG A 1 74 ? 2.000 19.932 3.476 1.00 59.56 74 ARG A O 1
ATOM 576 N N . PRO A 1 75 ? 1.158 17.947 2.774 1.00 63.72 75 PRO A N 1
ATOM 577 C CA . PRO A 1 75 ? 2.437 17.513 2.254 1.00 63.72 75 PRO A CA 1
ATOM 578 C C . PRO A 1 75 ? 2.879 18.561 1.226 1.00 63.72 75 PRO A C 1
ATOM 580 O O . PRO A 1 75 ? 2.025 19.080 0.491 1.00 63.72 75 PRO A O 1
ATOM 583 N N . PRO A 1 76 ? 4.170 18.937 1.199 1.00 64.75 76 PRO A N 1
ATOM 584 C CA . PRO A 1 76 ? 4.665 19.848 0.178 1.00 64.75 76 PRO A CA 1
ATOM 585 C C . PRO A 1 76 ? 4.194 19.327 -1.179 1.00 64.75 76 PRO A C 1
ATOM 587 O O . PRO A 1 76 ? 4.184 18.112 -1.391 1.00 64.75 76 PRO A O 1
ATOM 590 N N . ARG A 1 77 ? 3.733 20.225 -2.063 1.00 59.38 77 ARG A N 1
ATOM 591 C CA . ARG A 1 77 ? 3.258 19.852 -3.404 1.00 59.38 77 ARG A CA 1
ATOM 592 C C . ARG A 1 77 ? 4.389 19.127 -4.127 1.00 59.38 77 ARG A C 1
ATOM 594 O O . ARG A 1 77 ? 5.256 19.757 -4.725 1.00 59.38 77 ARG A O 1
ATOM 601 N N . TYR A 1 78 ? 4.385 17.803 -4.040 1.00 63.62 78 TYR A N 1
ATOM 602 C CA . TYR A 1 78 ? 5.351 16.968 -4.717 1.00 63.62 78 TYR A CA 1
ATOM 603 C C . TYR A 1 78 ? 5.006 17.042 -6.198 1.00 63.62 78 TYR A C 1
ATOM 605 O O . TYR A 1 78 ? 3.938 16.596 -6.621 1.00 63.62 78 TYR A O 1
ATOM 613 N N . ARG A 1 79 ? 5.865 17.698 -6.980 1.00 68.81 79 ARG A N 1
ATOM 614 C CA . ARG A 1 79 ? 5.688 17.756 -8.429 1.00 68.81 79 ARG A CA 1
ATOM 615 C C . ARG A 1 79 ? 6.003 16.362 -8.946 1.00 68.81 79 ARG A C 1
ATOM 617 O O . ARG A 1 79 ? 7.154 15.942 -8.925 1.00 68.81 79 ARG A O 1
ATOM 624 N N . PHE A 1 80 ? 4.957 15.639 -9.324 1.00 73.81 80 PHE A N 1
ATOM 625 C CA . PHE A 1 80 ? 5.086 14.305 -9.882 1.00 73.81 80 PHE A CA 1
ATOM 626 C C . PHE A 1 80 ? 5.948 14.363 -11.149 1.00 73.81 80 PHE A C 1
ATOM 628 O O . PHE A 1 80 ? 5.620 15.089 -12.089 1.00 73.81 80 PHE A O 1
ATOM 635 N N . ASP A 1 81 ? 7.056 13.624 -11.161 1.00 79.81 81 ASP A N 1
ATOM 636 C CA . ASP A 1 81 ? 7.989 13.577 -12.287 1.00 79.81 81 ASP A CA 1
ATOM 637 C C . ASP A 1 81 ? 7.444 12.667 -13.399 1.00 79.81 81 ASP A C 1
ATOM 639 O O . ASP A 1 81 ? 7.832 11.508 -13.557 1.00 79.81 81 ASP A O 1
ATOM 643 N N . LEU A 1 82 ? 6.488 13.200 -14.164 1.00 83.75 82 LEU A N 1
ATOM 644 C CA . LEU A 1 82 ? 5.865 12.488 -15.279 1.00 83.75 82 LEU A CA 1
ATOM 645 C C . LEU A 1 82 ? 6.884 12.178 -16.390 1.00 83.75 82 LEU A C 1
ATOM 647 O O . LEU A 1 82 ? 6.799 11.132 -17.029 1.00 83.75 82 LEU A O 1
ATOM 651 N N . ALA A 1 83 ? 7.867 13.063 -16.591 1.00 84.44 83 ALA A N 1
ATOM 652 C CA . ALA A 1 83 ? 8.917 12.895 -17.592 1.00 84.44 83 ALA A CA 1
ATOM 653 C C . ALA A 1 83 ? 9.856 11.734 -17.232 1.00 84.44 83 ALA A C 1
ATOM 655 O O . ALA A 1 83 ? 10.087 10.851 -18.060 1.00 84.44 83 ALA A O 1
ATOM 656 N N . GLY A 1 84 ? 10.335 11.683 -15.986 1.00 84.50 84 GLY A N 1
ATOM 657 C CA . GLY A 1 84 ? 11.119 10.559 -15.484 1.00 84.50 84 GLY A CA 1
ATOM 658 C C . GLY A 1 84 ? 10.338 9.248 -15.505 1.00 84.50 84 GLY A C 1
ATOM 659 O O . GLY A 1 84 ? 10.903 8.220 -15.872 1.00 84.50 84 GLY A O 1
ATOM 660 N N . LEU A 1 85 ? 9.035 9.267 -15.196 1.00 87.38 85 LEU A N 1
ATOM 661 C CA . LEU A 1 85 ? 8.191 8.071 -15.273 1.00 87.38 85 LEU A CA 1
ATOM 662 C C . LEU A 1 85 ? 8.105 7.522 -16.704 1.00 87.38 85 LEU A C 1
ATOM 664 O O . LEU A 1 85 ? 8.245 6.315 -16.908 1.00 87.38 85 LEU A O 1
ATOM 668 N N . MET A 1 86 ? 7.891 8.392 -17.695 1.00 89.50 86 MET A N 1
ATOM 669 C CA . MET A 1 86 ? 7.826 7.977 -19.099 1.00 89.50 86 MET A CA 1
ATOM 670 C C . MET A 1 86 ? 9.164 7.422 -19.585 1.00 89.50 86 MET A C 1
ATOM 672 O O . MET A 1 86 ? 9.187 6.383 -20.242 1.00 89.50 86 MET A O 1
ATOM 676 N N . LEU A 1 87 ? 10.281 8.047 -19.208 1.00 86.31 87 LEU A N 1
ATOM 677 C CA . LEU A 1 87 ? 11.606 7.532 -19.553 1.00 86.31 87 LEU A CA 1
ATOM 678 C C . LEU A 1 87 ? 11.892 6.178 -18.899 1.00 86.31 87 LEU A C 1
ATOM 680 O O . LEU A 1 87 ? 12.381 5.273 -19.569 1.00 86.31 87 LEU A O 1
ATOM 684 N N . LEU A 1 88 ? 11.537 6.008 -17.622 1.00 88.06 88 LEU A N 1
ATOM 685 C CA . LEU A 1 88 ? 11.682 4.728 -16.928 1.00 88.06 88 LEU A CA 1
ATOM 686 C C . LEU A 1 88 ? 10.866 3.629 -17.617 1.00 88.06 88 LEU A C 1
ATOM 688 O O . LEU A 1 88 ? 11.361 2.519 -17.806 1.00 88.06 88 LEU A O 1
ATOM 692 N N . ARG A 1 89 ? 9.637 3.942 -18.042 1.00 90.81 89 ARG A N 1
ATOM 693 C CA . ARG A 1 89 ? 8.794 3.013 -18.802 1.00 90.81 89 ARG A CA 1
ATOM 694 C C . ARG A 1 89 ? 9.471 2.580 -20.103 1.00 90.81 89 ARG A C 1
ATOM 696 O O . ARG A 1 89 ? 9.473 1.390 -20.402 1.00 90.81 89 ARG A O 1
ATOM 703 N N . VAL A 1 90 ? 10.054 3.516 -20.854 1.00 90.56 90 VAL A N 1
ATOM 704 C CA . VAL A 1 90 ? 10.787 3.214 -22.096 1.00 90.56 90 VAL A CA 1
ATOM 705 C C . VAL A 1 90 ? 11.983 2.304 -21.810 1.00 90.56 90 VAL A C 1
ATOM 707 O O . VAL A 1 90 ? 12.129 1.279 -22.466 1.00 90.56 90 VAL A O 1
ATOM 710 N N . VAL A 1 91 ? 12.789 2.612 -20.793 1.00 91.06 91 VAL A N 1
ATOM 711 C CA . VAL A 1 91 ? 13.936 1.775 -20.403 1.00 91.06 91 VAL A CA 1
ATOM 712 C C . VAL A 1 91 ? 13.508 0.344 -20.081 1.00 91.06 91 VAL A C 1
ATOM 714 O O . VAL A 1 91 ? 14.128 -0.598 -20.565 1.00 91.06 91 VAL A O 1
ATOM 717 N N . VAL A 1 92 ? 12.445 0.169 -19.289 1.00 91.38 92 VAL A N 1
ATOM 718 C CA . VAL A 1 92 ? 11.964 -1.163 -18.894 1.00 91.38 92 VAL A CA 1
ATOM 719 C C . VAL A 1 92 ? 11.419 -1.931 -20.096 1.00 91.38 92 VAL A C 1
ATOM 721 O O . VAL A 1 92 ? 11.794 -3.082 -20.289 1.00 91.38 92 VAL A O 1
ATOM 724 N N . LEU A 1 93 ? 10.572 -1.313 -20.923 1.00 91.75 93 LEU A N 1
ATOM 725 C CA . LEU A 1 93 ? 9.959 -1.995 -22.067 1.00 91.75 93 LEU A CA 1
ATOM 726 C C . LEU A 1 93 ? 11.001 -2.413 -23.108 1.00 91.75 93 LEU A C 1
ATOM 728 O O . LEU A 1 93 ? 11.080 -3.590 -23.448 1.00 91.75 93 LEU A O 1
ATOM 732 N N . PHE A 1 94 ? 11.838 -1.477 -23.560 1.00 89.25 94 PHE A N 1
ATOM 733 C CA . PHE A 1 94 ? 12.857 -1.769 -24.570 1.00 89.25 94 PHE A CA 1
ATOM 734 C C . PHE A 1 94 ? 13.988 -2.640 -24.008 1.00 89.25 94 PHE A C 1
ATOM 736 O O . PHE A 1 94 ? 14.549 -3.457 -24.731 1.00 89.25 94 PHE A O 1
ATOM 743 N N . GLY A 1 95 ? 14.307 -2.520 -22.716 1.00 87.81 95 GLY A N 1
ATOM 744 C CA . GLY A 1 95 ? 15.275 -3.393 -22.054 1.00 87.81 95 GLY A CA 1
ATOM 745 C C . GLY A 1 95 ? 14.797 -4.844 -21.990 1.00 87.81 95 GLY A C 1
ATOM 746 O O . GLY A 1 95 ? 15.540 -5.751 -22.361 1.00 87.81 95 GLY A O 1
ATOM 747 N N . LEU A 1 96 ? 13.546 -5.069 -21.574 1.00 89.62 96 LEU A N 1
ATOM 748 C CA . LEU A 1 96 ? 12.942 -6.405 -21.555 1.00 89.62 96 LEU A CA 1
ATOM 749 C C . LEU A 1 96 ? 12.791 -6.983 -22.965 1.00 89.62 96 LEU A C 1
ATOM 751 O O . LEU A 1 96 ? 13.043 -8.166 -23.168 1.00 89.62 96 LEU A O 1
ATOM 755 N N . GLU A 1 97 ? 12.429 -6.159 -23.948 1.00 88.00 97 GLU A N 1
ATOM 756 C CA . GLU A 1 97 ? 12.339 -6.580 -25.345 1.00 88.00 97 GLU A CA 1
ATOM 757 C C . GLU A 1 97 ? 13.711 -6.961 -25.922 1.00 88.00 97 GLU A C 1
ATOM 759 O O . GLU A 1 97 ? 13.817 -7.972 -26.613 1.00 88.00 97 GLU A O 1
ATOM 764 N N . ALA A 1 98 ? 14.773 -6.217 -25.589 1.00 87.19 98 ALA A N 1
ATOM 765 C CA . ALA A 1 98 ? 16.140 -6.573 -25.964 1.00 87.19 98 ALA A CA 1
ATOM 766 C C . ALA A 1 98 ? 16.568 -7.914 -25.348 1.00 87.19 98 ALA A C 1
ATOM 768 O O . ALA A 1 98 ? 17.123 -8.755 -26.049 1.00 87.19 98 ALA A O 1
ATOM 769 N N . LEU A 1 99 ? 16.273 -8.136 -24.061 1.00 86.12 99 LEU A N 1
ATOM 770 C CA . LEU A 1 99 ? 16.541 -9.403 -23.369 1.00 86.12 99 LEU A CA 1
ATOM 771 C C . LEU A 1 99 ? 15.784 -10.570 -24.013 1.00 86.12 99 LEU A C 1
ATOM 773 O O . LEU A 1 99 ? 16.379 -11.605 -24.295 1.00 86.12 99 LEU A O 1
ATOM 777 N N . ASN A 1 100 ? 14.495 -10.383 -24.299 1.00 87.00 100 ASN A N 1
ATOM 778 C CA . ASN A 1 100 ? 13.670 -11.388 -24.965 1.00 87.00 100 ASN A CA 1
ATOM 779 C C . ASN A 1 100 ? 14.182 -11.704 -26.382 1.00 87.00 100 ASN A C 1
ATOM 781 O O . ASN A 1 100 ? 14.178 -12.856 -26.817 1.00 87.00 100 ASN A O 1
ATOM 785 N N . GLY A 1 101 ? 14.664 -10.685 -27.095 1.00 82.06 101 GLY A N 1
ATOM 786 C CA . GLY A 1 101 ? 15.207 -10.822 -28.441 1.00 82.06 101 GLY A CA 1
ATOM 787 C C . GLY A 1 101 ? 16.557 -11.522 -28.535 1.00 82.06 101 GLY A C 1
ATOM 788 O O . GLY A 1 101 ? 16.901 -12.024 -29.599 1.00 82.06 101 GLY A O 1
ATOM 789 N N . LEU A 1 102 ? 17.302 -11.610 -27.433 1.00 79.75 102 LEU A N 1
ATOM 790 C CA . LEU A 1 102 ? 18.505 -12.442 -27.353 1.00 79.75 102 LEU A CA 1
ATOM 791 C C . LEU A 1 102 ? 18.175 -13.939 -27.265 1.00 79.75 102 LEU A C 1
ATOM 793 O O . LEU A 1 102 ? 19.035 -14.759 -27.566 1.00 79.75 102 LEU A O 1
ATOM 797 N N . GLN A 1 103 ? 16.954 -14.294 -26.851 1.00 79.00 103 GLN A N 1
ATOM 798 C CA . GLN A 1 103 ? 16.524 -15.686 -26.677 1.00 79.00 103 GLN A CA 1
ATOM 799 C C . GLN A 1 103 ? 15.811 -16.265 -27.908 1.00 79.00 103 GLN A C 1
ATOM 801 O O . GLN A 1 103 ? 15.665 -17.480 -28.000 1.00 79.00 103 GLN A O 1
ATOM 806 N N . HIS A 1 104 ? 15.365 -15.421 -28.845 1.00 75.38 104 HIS A N 1
ATOM 807 C CA . HIS A 1 104 ? 14.568 -15.839 -30.000 1.00 75.38 104 HIS A CA 1
ATOM 808 C C . HIS A 1 104 ? 15.302 -15.555 -31.310 1.00 75.38 104 HIS A C 1
ATOM 810 O O . HIS A 1 104 ? 15.620 -14.408 -31.617 1.00 75.38 104 HIS A O 1
ATOM 816 N N . GLU A 1 105 ? 15.516 -16.588 -32.127 1.00 64.94 105 GLU A N 1
ATOM 817 C CA . GLU A 1 105 ? 16.254 -16.447 -33.388 1.00 64.94 105 GLU A CA 1
ATOM 818 C C . GLU A 1 105 ? 15.528 -15.571 -34.425 1.00 64.94 105 GLU A C 1
ATOM 820 O O . GLU A 1 105 ? 16.173 -14.888 -35.221 1.00 64.94 105 GLU A O 1
ATOM 825 N N . GLU A 1 106 ? 14.197 -15.481 -34.342 1.00 69.62 106 GLU A N 1
ATOM 826 C CA . GLU A 1 106 ? 13.349 -14.661 -35.223 1.00 69.62 106 GLU A CA 1
ATOM 827 C C . GLU A 1 106 ? 13.489 -13.145 -35.001 1.00 69.62 106 GLU A C 1
ATOM 829 O O . GLU A 1 106 ? 12.895 -12.331 -35.716 1.00 69.62 106 GLU A O 1
ATOM 834 N N . PHE A 1 107 ? 14.294 -12.723 -34.024 1.00 68.75 107 PHE A N 1
ATOM 835 C CA . PHE A 1 107 ? 14.646 -11.320 -33.871 1.00 68.75 107 PHE A CA 1
ATOM 836 C C . PHE A 1 107 ? 15.541 -10.883 -35.035 1.00 68.75 107 PHE A C 1
ATOM 838 O O . PHE A 1 107 ? 16.739 -11.156 -35.058 1.00 68.75 107 PHE A O 1
ATOM 845 N N . GLY A 1 108 ? 14.970 -10.189 -36.019 1.00 76.69 108 GLY A N 1
ATOM 846 C CA . GLY A 1 108 ? 15.727 -9.669 -37.158 1.00 76.69 108 GLY A CA 1
ATOM 847 C C . GLY A 1 108 ? 16.924 -8.804 -36.734 1.00 76.69 108 GLY A C 1
ATOM 848 O O . GLY A 1 108 ? 16.851 -8.061 -35.751 1.00 76.69 108 GLY A O 1
ATOM 849 N N . LEU A 1 109 ? 18.017 -8.863 -37.504 1.00 76.56 109 LEU A N 1
ATOM 850 C CA . LEU A 1 109 ? 19.300 -8.202 -37.209 1.00 76.56 109 LEU A CA 1
ATOM 851 C C . LEU A 1 109 ? 19.143 -6.701 -36.885 1.00 76.56 109 LEU A C 1
ATOM 853 O O . LEU A 1 109 ? 19.724 -6.193 -35.930 1.00 76.56 109 LEU A O 1
ATOM 857 N N . MET A 1 110 ? 18.280 -6.006 -37.636 1.00 79.25 110 MET A N 1
ATOM 858 C CA . MET A 1 110 ? 17.964 -4.587 -37.432 1.00 79.25 110 MET A CA 1
ATOM 859 C C . MET A 1 110 ? 17.327 -4.322 -36.060 1.00 79.25 110 MET A C 1
ATOM 861 O O . MET A 1 110 ? 17.660 -3.346 -35.386 1.00 79.25 110 MET A O 1
ATOM 865 N N . ARG A 1 111 ? 16.432 -5.206 -35.608 1.00 79.25 111 ARG A N 1
ATOM 866 C CA . ARG A 1 111 ? 15.737 -5.088 -34.318 1.00 79.25 111 ARG A CA 1
ATOM 867 C C . ARG A 1 111 ? 16.654 -5.471 -33.152 1.00 79.25 111 ARG A C 1
ATOM 869 O O . ARG A 1 111 ? 16.604 -4.814 -32.116 1.00 79.25 111 ARG A O 1
ATOM 876 N N . ARG A 1 112 ? 17.564 -6.437 -33.353 1.00 81.88 112 ARG A N 1
ATOM 877 C CA . ARG A 1 112 ? 18.610 -6.806 -32.375 1.00 81.88 112 ARG A CA 1
ATOM 878 C C . ARG A 1 112 ? 19.559 -5.654 -32.041 1.00 81.88 112 ARG A C 1
ATOM 880 O O . ARG A 1 112 ? 20.111 -5.652 -30.952 1.00 81.88 112 ARG A O 1
ATOM 887 N N . ILE A 1 113 ? 19.746 -4.685 -32.938 1.00 82.50 113 ILE A N 1
ATOM 888 C CA . ILE A 1 113 ? 20.638 -3.534 -32.712 1.00 82.50 113 ILE A CA 1
ATOM 889 C C . ILE A 1 113 ? 19.851 -2.303 -32.246 1.00 82.50 113 ILE A C 1
ATOM 891 O O . ILE A 1 113 ? 20.249 -1.631 -31.296 1.00 82.50 113 ILE A O 1
ATOM 895 N N . THR A 1 114 ? 18.716 -2.005 -32.883 1.00 85.69 114 THR A N 1
ATOM 896 C CA . THR A 1 114 ? 17.954 -0.776 -32.601 1.00 85.69 114 THR A CA 1
ATOM 897 C C . THR A 1 114 ? 17.287 -0.788 -31.224 1.00 85.69 114 THR A C 1
ATOM 899 O O . THR A 1 114 ? 1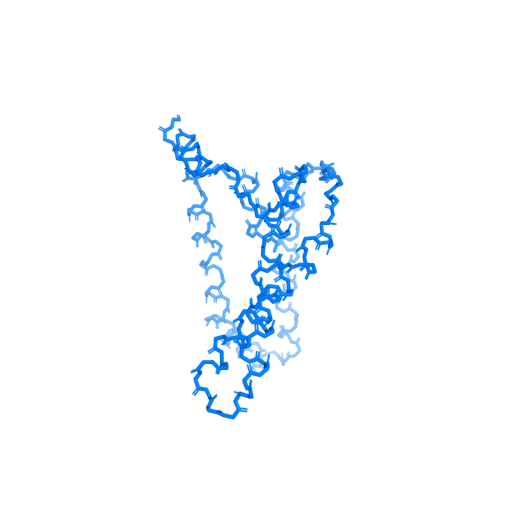7.362 0.211 -30.512 1.00 85.69 114 THR A O 1
ATOM 902 N N . VAL A 1 115 ? 16.697 -1.910 -30.799 1.00 85.88 115 VAL A N 1
ATOM 903 C CA . VAL A 1 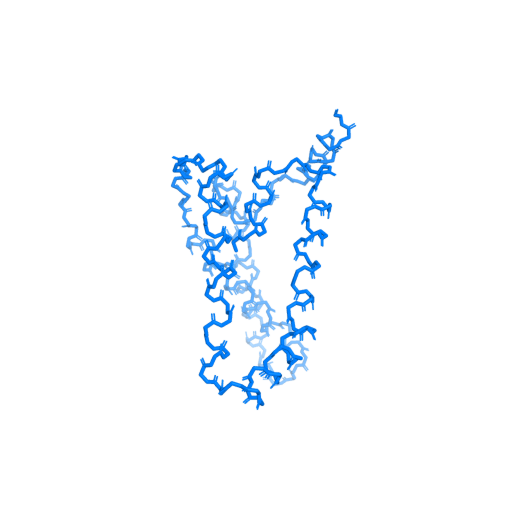115 ? 16.006 -2.033 -29.500 1.00 85.88 115 VAL A CA 1
ATOM 904 C C . VAL A 1 115 ? 16.949 -1.827 -28.301 1.00 85.88 115 VAL A C 1
ATOM 906 O O . VAL A 1 115 ? 16.644 -0.970 -27.464 1.00 85.88 115 VAL A O 1
ATOM 909 N N . PRO A 1 116 ? 18.110 -2.511 -28.192 1.00 86.06 116 PRO A N 1
ATOM 910 C CA . PRO A 1 116 ? 19.031 -2.259 -27.084 1.00 86.06 116 PRO A CA 1
ATOM 911 C C . PRO A 1 116 ? 19.660 -0.866 -27.150 1.00 86.06 116 PRO A C 1
ATOM 913 O O . PRO A 1 116 ? 19.862 -0.250 -26.105 1.00 86.06 116 PRO A O 1
ATOM 916 N N . LEU A 1 117 ? 19.923 -0.325 -28.346 1.00 90.25 117 LEU A N 1
ATOM 917 C CA . LEU A 1 117 ? 20.439 1.037 -28.487 1.00 90.25 117 LEU A CA 1
ATOM 918 C C . LEU A 1 117 ? 19.459 2.070 -27.907 1.00 90.25 117 LEU A C 1
ATOM 920 O O . LEU A 1 117 ? 19.863 2.936 -27.131 1.00 90.25 117 LEU A O 1
ATOM 924 N N . VAL A 1 118 ? 18.166 1.947 -28.225 1.00 89.31 118 VAL A N 1
ATOM 925 C CA . VAL A 1 118 ? 17.105 2.810 -27.678 1.00 89.31 118 VAL A CA 1
ATOM 926 C C . VAL A 1 118 ? 17.004 2.662 -26.158 1.00 89.31 118 VAL A C 1
ATOM 928 O O . VAL A 1 118 ? 16.922 3.672 -25.458 1.00 89.31 118 VAL A O 1
ATOM 931 N N . ALA A 1 119 ? 17.075 1.436 -25.630 1.00 88.12 119 ALA A N 1
ATOM 932 C CA . ALA A 1 119 ? 17.049 1.189 -24.188 1.00 88.12 119 ALA A CA 1
ATOM 933 C C . ALA A 1 119 ? 18.226 1.864 -23.460 1.00 88.12 119 ALA A C 1
ATOM 935 O O . ALA A 1 119 ? 18.029 2.535 -22.445 1.00 88.12 119 ALA A O 1
ATOM 936 N N . VAL A 1 120 ? 19.446 1.731 -23.995 1.00 91.19 120 VAL A N 1
ATOM 937 C CA . VAL A 1 120 ? 20.661 2.323 -23.414 1.00 91.19 120 VAL A CA 1
ATOM 938 C C . VAL A 1 120 ? 20.612 3.848 -23.473 1.00 91.19 120 VAL A C 1
ATOM 940 O O . VAL A 1 120 ? 20.891 4.505 -22.471 1.00 91.19 120 VAL A O 1
ATOM 943 N N . LEU A 1 121 ? 20.215 4.432 -24.606 1.00 91.19 121 LEU A N 1
ATOM 944 C CA . LEU A 1 121 ? 20.085 5.886 -24.734 1.00 91.19 121 LEU A CA 1
ATOM 945 C C . LEU A 1 121 ? 19.022 6.441 -23.780 1.00 91.19 121 LEU A C 1
ATOM 947 O O . LEU A 1 121 ? 19.290 7.408 -23.065 1.00 91.19 121 LEU A O 1
ATOM 951 N N . ALA A 1 122 ? 17.850 5.804 -23.699 1.00 86.94 122 ALA A N 1
ATOM 952 C CA . ALA A 1 122 ? 16.803 6.191 -22.757 1.00 86.94 122 ALA A CA 1
ATOM 953 C C . ALA A 1 122 ? 17.291 6.111 -21.301 1.00 86.94 122 ALA A C 1
ATOM 955 O O . ALA A 1 122 ? 16.996 7.004 -20.506 1.00 86.94 122 ALA A O 1
ATOM 956 N N . LEU A 1 123 ? 18.096 5.097 -20.961 1.00 87.94 123 LEU A N 1
ATOM 957 C CA . LEU A 1 123 ? 18.683 4.940 -19.630 1.00 87.94 123 LEU A CA 1
ATOM 958 C C . LEU A 1 123 ? 19.693 6.051 -19.320 1.00 87.94 123 LEU A C 1
ATOM 960 O O . LEU A 1 123 ? 19.663 6.618 -18.228 1.00 87.94 123 LEU A O 1
ATOM 964 N N . LEU A 1 124 ? 20.563 6.400 -20.268 1.00 89.62 124 LEU A N 1
ATOM 965 C CA . LEU A 1 124 ? 21.532 7.484 -20.093 1.00 89.62 124 LEU A CA 1
ATOM 966 C C . LEU A 1 124 ? 20.833 8.834 -19.899 1.00 89.62 124 LEU A C 1
ATOM 968 O O . LEU A 1 124 ? 21.182 9.577 -18.977 1.00 89.62 124 LEU A O 1
ATOM 972 N N . ILE A 1 125 ? 19.813 9.127 -20.713 1.00 87.12 125 ILE A N 1
ATOM 973 C CA . ILE A 1 125 ? 19.010 10.350 -20.579 1.00 87.12 125 ILE A CA 1
ATOM 974 C C . ILE A 1 125 ? 18.273 10.345 -19.235 1.00 87.12 125 ILE A C 1
ATOM 976 O O . ILE A 1 125 ? 18.242 11.370 -18.556 1.00 87.12 125 ILE A O 1
ATOM 980 N N . PHE A 1 126 ? 17.748 9.197 -18.798 1.00 85.94 126 PHE A N 1
ATOM 981 C CA . PHE A 1 126 ? 17.061 9.061 -17.512 1.00 85.94 126 PHE A CA 1
ATOM 982 C C . PHE A 1 126 ? 17.996 9.357 -16.344 1.00 85.94 126 PHE A C 1
ATOM 984 O O . PHE A 1 126 ? 17.673 10.179 -15.489 1.00 85.94 126 PHE A O 1
ATOM 991 N N . VAL A 1 127 ? 19.189 8.759 -16.334 1.00 84.56 127 VAL A N 1
ATOM 992 C CA . VAL A 1 127 ? 20.200 8.999 -15.296 1.00 84.56 127 VAL A CA 1
ATOM 993 C C . VAL A 1 127 ? 20.642 10.463 -15.293 1.00 84.56 127 VAL A C 1
ATOM 995 O O . VAL A 1 127 ? 20.793 11.059 -14.225 1.00 84.56 127 VAL A O 1
ATOM 998 N N . TRP A 1 128 ? 20.834 11.068 -16.465 1.00 85.69 128 TRP A N 1
ATOM 999 C CA . TRP A 1 128 ? 21.200 12.479 -16.573 1.00 85.69 128 TRP A CA 1
ATOM 1000 C C . TRP A 1 128 ? 20.093 13.406 -16.054 1.00 85.69 128 TRP A C 1
ATOM 1002 O O . TRP A 1 128 ? 20.372 14.313 -15.266 1.00 85.69 128 TRP A O 1
ATOM 1012 N N . LEU A 1 129 ? 18.838 13.142 -16.428 1.00 83.44 129 LEU A N 1
ATOM 1013 C CA . LEU A 1 129 ? 17.673 13.909 -15.995 1.00 83.44 129 LEU A CA 1
ATOM 1014 C C . LEU A 1 129 ? 17.469 13.786 -14.479 1.00 83.44 129 LEU A C 1
ATOM 1016 O O . LEU A 1 129 ? 17.317 14.792 -13.789 1.00 83.44 129 LEU A O 1
ATOM 1020 N N . GLN A 1 130 ? 17.574 12.575 -13.928 1.00 80.19 130 GLN A N 1
ATOM 1021 C CA . GLN A 1 130 ? 17.446 12.344 -12.489 1.00 80.19 130 GLN A CA 1
ATOM 1022 C C . GLN A 1 130 ? 18.565 12.968 -11.659 1.00 80.19 130 GLN A C 1
ATOM 1024 O O . GLN A 1 130 ? 18.335 13.350 -10.515 1.00 80.19 130 GLN A O 1
ATOM 1029 N N . ARG A 1 131 ? 19.768 13.132 -12.219 1.00 78.31 131 ARG A N 1
ATOM 1030 C CA . ARG A 1 131 ? 20.847 13.875 -11.549 1.00 78.31 131 ARG A CA 1
ATOM 1031 C C . ARG A 1 131 ? 20.578 15.380 -11.469 1.00 78.31 131 ARG A C 1
ATOM 1033 O O . ARG A 1 131 ? 21.158 16.034 -10.602 1.00 78.31 131 ARG A O 1
ATOM 1040 N N . ARG A 1 132 ? 19.746 15.924 -12.365 1.00 74.00 132 ARG A N 1
ATOM 1041 C CA . ARG A 1 132 ? 19.402 17.355 -12.435 1.00 74.00 132 ARG A CA 1
ATOM 1042 C C . ARG A 1 132 ? 18.090 17.709 -11.738 1.00 74.00 132 ARG A C 1
ATOM 1044 O O . ARG A 1 132 ? 17.897 18.868 -11.384 1.00 74.00 132 ARG A O 1
ATOM 1051 N N . LEU A 1 133 ? 17.194 16.744 -11.545 1.00 72.56 133 LEU A N 1
ATOM 1052 C CA . LEU A 1 133 ? 15.910 16.969 -10.888 1.00 72.56 133 LEU A CA 1
ATOM 1053 C C . LEU A 1 133 ? 16.073 17.148 -9.373 1.00 72.56 133 LEU A C 1
ATOM 1055 O O . LEU A 1 133 ? 16.753 16.373 -8.706 1.00 72.56 133 LEU A O 1
ATOM 1059 N N . ALA A 1 134 ? 15.381 18.148 -8.821 1.00 60.31 134 ALA A N 1
ATOM 1060 C CA . ALA A 1 134 ? 15.322 18.395 -7.377 1.00 60.31 134 ALA A CA 1
ATOM 1061 C C . ALA A 1 134 ? 14.554 17.297 -6.609 1.00 60.31 134 ALA A C 1
ATOM 1063 O O . ALA A 1 134 ? 14.783 17.094 -5.418 1.00 60.31 134 ALA A O 1
ATOM 1064 N N . HIS A 1 135 ? 13.664 16.571 -7.294 1.00 63.47 135 HIS A N 1
ATOM 1065 C CA . HIS A 1 135 ? 12.870 15.469 -6.743 1.00 63.47 135 HIS A CA 1
ATOM 1066 C C . HIS A 1 135 ? 12.933 14.245 -7.674 1.00 63.47 135 HIS A C 1
ATOM 1068 O O . HIS A 1 135 ? 11.983 13.995 -8.412 1.00 63.47 135 HIS A O 1
ATOM 1074 N N . PRO A 1 136 ? 14.053 13.503 -7.700 1.00 64.38 136 PRO A N 1
ATOM 1075 C CA . PRO A 1 136 ? 14.194 12.356 -8.588 1.00 64.38 136 PRO A CA 1
ATOM 1076 C C . PRO A 1 136 ? 13.359 11.163 -8.100 1.00 64.38 136 PRO A C 1
ATOM 1078 O O . PRO A 1 136 ? 13.273 10.912 -6.897 1.00 64.38 136 PRO A O 1
ATOM 1081 N N . LEU A 1 137 ? 12.792 10.391 -9.036 1.00 63.03 137 LEU A N 1
ATOM 1082 C CA . LEU A 1 137 ? 12.084 9.137 -8.722 1.00 63.03 137 LEU A CA 1
ATOM 1083 C C . LEU A 1 137 ? 13.023 8.068 -8.136 1.00 63.03 137 LEU A C 1
ATOM 1085 O O . LEU A 1 137 ? 12.608 7.263 -7.308 1.00 63.03 137 LEU A O 1
ATOM 1089 N N . LEU A 1 138 ? 14.292 8.065 -8.554 1.00 61.81 138 LEU A N 1
ATOM 1090 C CA . LEU A 1 138 ? 15.350 7.205 -8.030 1.00 61.81 138 LEU A CA 1
ATOM 1091 C C . LEU A 1 138 ? 16.530 8.080 -7.606 1.00 61.81 138 LEU A C 1
ATOM 1093 O O . LEU A 1 138 ? 17.085 8.844 -8.395 1.00 61.81 138 LEU A O 1
ATOM 1097 N N . ASN A 1 139 ? 16.932 7.975 -6.341 1.00 63.56 139 ASN A N 1
ATOM 1098 C CA . ASN A 1 139 ? 18.038 8.768 -5.817 1.00 63.56 139 ASN A CA 1
ATOM 1099 C C . ASN A 1 139 ? 19.389 8.150 -6.220 1.00 63.56 139 ASN A C 1
ATOM 1101 O O . ASN A 1 139 ? 20.041 7.460 -5.441 1.00 63.56 139 ASN A O 1
ATOM 1105 N N . VAL A 1 140 ? 19.812 8.392 -7.461 1.00 63.97 140 VAL A N 1
ATOM 1106 C CA . VAL A 1 140 ? 21.060 7.860 -8.045 1.00 63.97 140 VAL A CA 1
ATOM 1107 C C . VAL A 1 140 ? 22.338 8.505 -7.490 1.00 63.97 140 VAL A C 1
ATOM 1109 O O . VAL A 1 140 ? 23.438 8.032 -7.772 1.00 63.97 140 VAL A O 1
ATOM 1112 N N . ARG A 1 141 ? 22.219 9.596 -6.720 1.00 60.66 141 ARG A N 1
ATOM 1113 C CA . ARG A 1 141 ? 23.357 10.411 -6.263 1.00 60.66 141 ARG A CA 1
ATOM 1114 C C . ARG A 1 141 ? 23.905 9.988 -4.898 1.00 60.66 141 ARG A C 1
ATOM 1116 O O . ARG A 1 141 ? 25.109 10.085 -4.683 1.00 60.66 141 ARG A O 1
ATOM 1123 N N . ASN A 1 142 ? 23.063 9.473 -4.001 1.00 51.03 142 ASN A N 1
ATOM 1124 C CA . ASN A 1 142 ? 23.455 9.218 -2.613 1.00 51.03 142 ASN A CA 1
ATOM 1125 C C . ASN A 1 142 ? 23.417 7.729 -2.259 1.00 51.03 142 ASN A C 1
ATOM 1127 O O . ASN A 1 142 ? 22.491 7.246 -1.614 1.00 51.03 142 ASN A O 1
ATOM 1131 N N . ARG A 1 143 ? 24.511 7.025 -2.572 1.00 50.38 143 ARG A N 1
ATOM 1132 C CA . ARG A 1 143 ? 24.788 5.662 -2.074 1.00 50.38 143 ARG A CA 1
ATOM 1133 C C . ARG A 1 143 ? 24.901 5.599 -0.528 1.00 50.38 143 ARG A C 1
ATOM 1135 O O . ARG A 1 143 ? 24.845 4.523 0.051 1.00 50.38 143 ARG A O 1
ATOM 1142 N N . TRP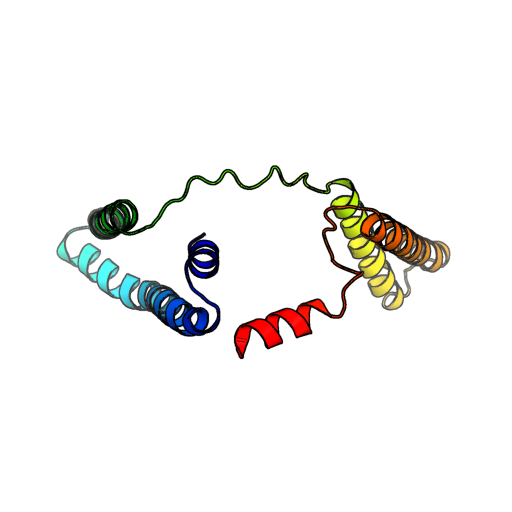 A 1 144 ? 24.995 6.756 0.138 1.00 45.56 144 TRP A N 1
ATOM 1143 C CA . TRP A 1 144 ? 25.259 6.923 1.577 1.00 45.56 144 TRP A CA 1
ATOM 1144 C C . TRP A 1 144 ? 24.029 7.216 2.456 1.00 45.56 144 TRP A C 1
ATOM 1146 O O . TRP A 1 144 ? 24.148 7.269 3.679 1.00 45.56 144 TRP A O 1
ATOM 1156 N N . GLN A 1 145 ? 22.829 7.384 1.884 1.00 52.53 145 GLN A N 1
ATOM 1157 C CA . GLN A 1 145 ? 21.617 7.566 2.703 1.00 52.53 145 GLN A CA 1
ATOM 1158 C C . GLN A 1 145 ? 21.233 6.292 3.470 1.00 52.53 145 GLN A C 1
ATOM 1160 O O . GLN A 1 145 ? 20.693 6.388 4.571 1.00 52.53 145 GLN A O 1
ATOM 1165 N N . CYS A 1 146 ? 21.598 5.113 2.955 1.00 49.38 146 CYS A N 1
ATOM 1166 C CA . CYS A 1 146 ? 21.421 3.851 3.673 1.00 49.38 146 CYS A CA 1
ATOM 1167 C C . CYS A 1 146 ? 22.234 3.828 4.982 1.00 49.38 146 CYS A C 1
ATOM 1169 O O . CYS A 1 146 ? 21.751 3.334 5.997 1.00 49.38 146 CYS A O 1
ATOM 1171 N N . THR A 1 147 ? 23.419 4.454 4.990 1.00 50.88 147 THR A N 1
ATOM 1172 C CA . THR A 1 147 ? 24.310 4.560 6.158 1.00 50.88 147 THR A CA 1
ATOM 1173 C C . THR A 1 147 ? 23.848 5.612 7.173 1.00 50.88 147 THR A C 1
ATOM 1175 O O . THR A 1 147 ? 24.064 5.454 8.373 1.00 50.88 147 THR A O 1
ATOM 1178 N N . GLN A 1 148 ? 23.196 6.692 6.726 1.00 48.91 148 GLN A N 1
ATOM 1179 C CA . GLN A 1 148 ? 22.653 7.702 7.644 1.00 48.91 148 GLN A CA 1
ATOM 1180 C C . GLN A 1 148 ? 21.372 7.239 8.346 1.00 48.91 148 GLN A C 1
ATOM 1182 O O . GLN A 1 148 ? 21.196 7.541 9.523 1.00 48.91 148 GLN A O 1
ATOM 1187 N N . ILE A 1 149 ? 20.525 6.446 7.680 1.00 53.44 149 ILE A N 1
ATOM 1188 C CA . ILE A 1 149 ? 19.348 5.836 8.319 1.00 53.44 149 ILE A CA 1
ATOM 1189 C C . ILE A 1 149 ? 19.773 4.802 9.375 1.00 53.44 149 ILE A C 1
ATOM 1191 O O . ILE A 1 149 ? 19.130 4.710 10.415 1.00 53.44 149 ILE A O 1
ATOM 1195 N N . THR A 1 150 ? 20.878 4.075 9.166 1.00 51.78 150 THR A N 1
ATOM 1196 C CA . THR A 1 150 ? 21.435 3.177 10.197 1.00 51.78 150 THR A CA 1
ATOM 1197 C C . THR A 1 150 ? 22.061 3.945 11.360 1.00 51.78 150 THR A C 1
ATOM 1199 O O . THR A 1 150 ? 21.826 3.577 12.503 1.00 51.78 150 THR A O 1
ATOM 1202 N N . ARG A 1 151 ? 22.794 5.043 11.121 1.00 45.12 151 ARG A N 1
ATOM 1203 C CA . ARG A 1 151 ? 23.36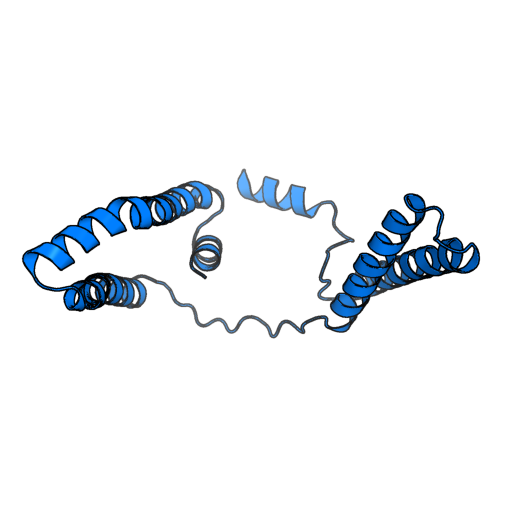7 5.847 12.223 1.00 45.12 151 ARG A CA 1
ATOM 1204 C C . ARG A 1 151 ? 22.316 6.560 13.080 1.00 45.12 151 ARG A C 1
ATOM 1206 O O . ARG A 1 151 ? 22.521 6.673 14.278 1.00 45.12 151 ARG A O 1
ATOM 1213 N N . LEU A 1 152 ? 21.193 6.983 12.499 1.00 48.16 152 LEU A N 1
ATOM 1214 C CA . LEU A 1 152 ? 20.054 7.558 13.235 1.00 48.16 152 LEU A CA 1
ATOM 1215 C C . LEU A 1 152 ? 19.154 6.506 13.911 1.00 48.16 152 LEU A C 1
ATOM 1217 O O . LEU A 1 152 ? 18.258 6.870 14.661 1.00 48.16 152 LEU A O 1
ATOM 1221 N N . ALA A 1 153 ? 19.347 5.215 13.625 1.00 45.94 153 ALA A N 1
ATOM 1222 C CA . ALA A 1 153 ? 18.599 4.125 14.255 1.00 45.94 153 ALA A CA 1
ATOM 1223 C C . ALA A 1 153 ? 19.322 3.509 15.468 1.00 45.94 153 ALA A C 1
ATOM 1225 O O . ALA A 1 153 ? 18.721 2.696 16.167 1.00 45.94 153 ALA A O 1
ATOM 1226 N N . ILE A 1 154 ? 20.597 3.857 15.690 1.00 49.88 154 ILE A N 1
ATOM 1227 C CA . ILE A 1 154 ? 21.475 3.250 16.709 1.00 49.88 154 ILE A CA 1
ATOM 1228 C C . ILE A 1 154 ? 21.941 4.288 17.760 1.00 49.88 154 ILE A C 1
ATOM 1230 O O . ILE A 1 154 ? 22.573 3.913 18.743 1.00 49.88 154 ILE A O 1
ATOM 1234 N N . GLY A 1 155 ? 21.613 5.575 17.592 1.00 39.91 155 GLY A N 1
ATOM 1235 C CA . GLY A 1 155 ? 21.816 6.630 18.599 1.00 39.91 155 GLY A CA 1
ATOM 1236 C C . GLY A 1 155 ? 20.487 7.168 19.099 1.00 39.91 155 GLY A C 1
ATOM 1237 O O . GLY A 1 155 ? 20.401 7.458 20.308 1.00 39.91 155 GLY A O 1
#

Secondary structure (DSSP, 8-state):
-HHHHHHHHS-HHHHHHHHHHHHHHHHHHHHHHHHHHHHHHHHT-TTHHHHTHHHHHHHHHHHHHHHS-----PPP-----HHHHHHHHHHHHHHHHHHHHHH-TTS-HHHHHHHHHHHHHHHHHHHHHHHH-SS-SS--S-TTHHHHHHHHHH-

Sequence (155 aa):
MAMYLIFRIFPINQRGRMLGYYGFGVVLAPALGPVIGGVLTDALSWRYVFYAPVPVTALAAVLAGRFLPVKTERPPRYRFDLAGLMLLRVVVLFGLEALNGLQHEEFGLMRRITVPLVAVLALLIFVWLQRRLAHPLLNVRNRWQCTQITRLAIG

Organism: NCBI:txid2109942

Radius of gyration: 25.04 Å; chains: 1; bounding box: 55×40×57 Å

InterPro domains:
  IPR011701 Major facilitator superfamily [PF07690] (2-98)
  IPR020846 Major facilitator superfamily domain [PS50850] (1-155)
  IPR036259 MFS transporter superfamily [G3DSA:1.20.1250.20] (1-148)
  IPR036259 MFS transporter superfamily [SSF103473] (2-133)

Foldseek 3Di:
DVLVLLVVPDDPVCSVVVVVVVVVCVVVCVVCLCVVQVCCCVPPRNVCSVVVCVVVVVVVVVCCVVPPPPDPPPPPPDPPPPVLVVLVVLLVVLVVVLVVLVVDPPCDPVNNPPSVVSNVVSVVVSVVVQVVDPDHPDPPPPPCVVVVSVVVNPD